Protein AF-A0A846NE48-F1 (afdb_monomer_lite)

Structure (mmCIF, N/CA/C/O backbone):
data_AF-A0A846NE48-F1
#
_entry.id   AF-A0A846NE48-F1
#
loop_
_atom_site.group_PDB
_atom_site.id
_atom_site.type_symbol
_atom_site.label_atom_id
_atom_site.label_alt_id
_atom_site.label_comp_id
_atom_site.label_asym_id
_atom_site.label_entity_id
_atom_site.label_seq_id
_atom_site.pdbx_PDB_ins_code
_atom_site.Cartn_x
_atom_site.Cartn_y
_atom_site.Cartn_z
_atom_site.occupancy
_atom_site.B_iso_or_equiv
_atom_site.auth_seq_id
_atom_site.auth_comp_id
_atom_site.auth_asym_id
_atom_site.auth_atom_id
_atom_site.pdbx_PDB_model_num
ATOM 1 N N . MET A 1 1 ? 5.161 5.500 33.331 1.00 48.72 1 MET A N 1
ATOM 2 C CA . MET A 1 1 ? 4.274 5.111 32.216 1.00 48.72 1 MET A CA 1
ATOM 3 C C . MET A 1 1 ? 3.263 4.128 32.782 1.00 48.72 1 MET A C 1
ATOM 5 O O . MET A 1 1 ? 3.652 3.041 33.186 1.00 48.72 1 MET A O 1
ATOM 9 N N . THR A 1 2 ? 2.021 4.559 32.972 1.00 61.69 2 THR A N 1
ATOM 10 C CA . THR A 1 2 ? 0.959 3.748 33.586 1.00 61.69 2 THR A CA 1
ATOM 11 C C . THR A 1 2 ? 0.463 2.730 32.561 1.00 61.69 2 THR A C 1
ATOM 13 O O . THR A 1 2 ? 0.243 3.087 31.405 1.00 61.69 2 THR A O 1
ATOM 16 N N . LYS A 1 3 ? 0.329 1.459 32.947 1.00 76.00 3 LYS A N 1
ATOM 17 C CA . LYS A 1 3 ? -0.173 0.408 32.055 1.00 76.00 3 LYS A CA 1
ATOM 18 C C . LYS A 1 3 ? -1.664 0.652 31.814 1.00 76.00 3 LYS A C 1
ATOM 20 O O . LYS A 1 3 ? -2.438 0.659 32.763 1.00 76.00 3 LYS A O 1
ATOM 25 N N . MET A 1 4 ? -2.055 0.876 30.563 1.00 74.50 4 MET A N 1
ATOM 26 C CA . MET A 1 4 ? -3.468 0.917 30.186 1.00 74.50 4 MET A CA 1
ATOM 27 C C . MET A 1 4 ? -4.016 -0.513 30.218 1.00 74.50 4 MET A C 1
ATOM 29 O O . MET A 1 4 ? -3.475 -1.388 29.541 1.00 74.50 4 MET A O 1
ATOM 33 N N . GLU A 1 5 ? -5.045 -0.765 31.028 1.00 75.62 5 GLU A N 1
ATOM 34 C CA . GLU A 1 5 ? -5.657 -2.099 31.136 1.00 75.62 5 GLU A CA 1
ATOM 35 C C . GLU A 1 5 ? -6.661 -2.380 30.013 1.00 75.62 5 GLU A C 1
ATOM 37 O O . GLU A 1 5 ? -6.823 -3.528 29.604 1.00 75.62 5 GLU A O 1
ATOM 42 N N . THR A 1 6 ? -7.307 -1.338 29.483 1.00 74.25 6 THR A N 1
ATOM 43 C CA . THR A 1 6 ? -8.273 -1.433 28.383 1.00 74.25 6 THR A CA 1
ATOM 44 C C . THR A 1 6 ? -8.124 -0.242 27.437 1.00 74.25 6 THR A C 1
ATOM 46 O O . THR A 1 6 ? -7.816 0.870 27.864 1.00 74.25 6 THR A O 1
ATOM 49 N N . TYR A 1 7 ? -8.300 -0.491 26.141 1.00 76.19 7 TYR A N 1
ATOM 50 C CA . TYR A 1 7 ? -8.306 0.519 25.088 1.00 76.19 7 TYR A CA 1
ATOM 51 C C . TYR A 1 7 ? -9.389 0.142 24.075 1.00 76.19 7 TYR A C 1
ATOM 53 O O . TYR A 1 7 ? -9.393 -0.985 23.579 1.00 76.19 7 TYR A O 1
ATOM 61 N N . ASP A 1 8 ? -10.306 1.069 23.809 1.00 77.50 8 ASP A N 1
ATOM 62 C CA . ASP A 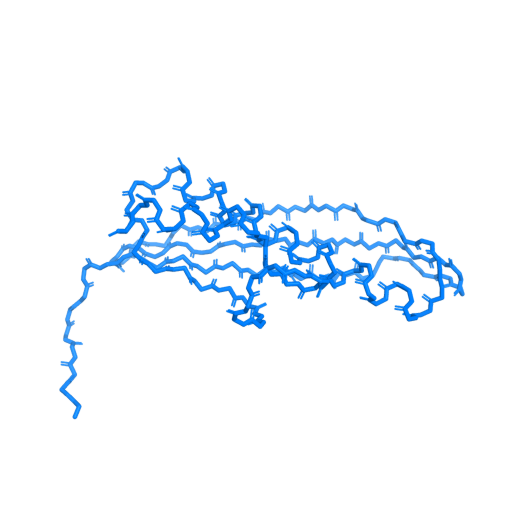1 8 ? -11.458 0.877 22.923 1.00 77.50 8 ASP A CA 1
ATOM 63 C C . ASP A 1 8 ? -11.280 1.676 21.631 1.00 77.50 8 ASP A C 1
ATOM 65 O O . ASP A 1 8 ? -12.002 2.624 21.341 1.00 77.50 8 ASP A O 1
ATOM 69 N N . GLY A 1 9 ? -10.229 1.354 20.886 1.00 81.69 9 GLY A N 1
ATOM 70 C CA . GLY A 1 9 ? -10.008 1.954 19.582 1.00 81.69 9 GLY A CA 1
ATOM 71 C C . GLY A 1 9 ? -9.551 0.934 18.566 1.00 81.69 9 GLY A C 1
ATOM 72 O O . GLY A 1 9 ? -9.116 -0.174 18.901 1.00 81.69 9 GLY A O 1
ATOM 73 N N . ASN A 1 10 ? -9.672 1.335 17.305 1.00 88.94 10 ASN A N 1
ATOM 74 C CA . ASN A 1 10 ? -9.487 0.429 16.189 1.00 88.94 10 ASN A CA 1
ATOM 75 C C . ASN A 1 10 ? -8.210 0.754 15.434 1.00 88.94 10 ASN A C 1
ATOM 77 O O . ASN A 1 10 ? -7.989 1.887 14.997 1.00 88.94 10 ASN A O 1
ATOM 81 N N . PHE A 1 11 ? -7.407 -0.278 15.239 1.00 91.31 11 PHE A N 1
ATOM 82 C CA . PHE A 1 11 ? -6.143 -0.196 14.534 1.00 91.31 11 PHE A CA 1
ATOM 83 C C . PHE A 1 11 ? -6.282 -0.862 13.175 1.00 91.31 11 PHE A C 1
ATOM 85 O O . PHE A 1 11 ? -6.866 -1.937 13.067 1.00 91.31 11 PHE A O 1
ATOM 92 N N . LEU A 1 12 ? -5.720 -0.249 12.145 1.00 93.31 12 LEU A N 1
ATOM 93 C CA . LEU A 1 12 ? -5.583 -0.818 10.816 1.00 93.31 12 LEU A CA 1
ATOM 94 C C . LEU A 1 12 ? -4.099 -0.866 10.479 1.00 93.31 12 LEU A C 1
ATOM 96 O O . LEU A 1 12 ? -3.428 0.155 10.537 1.00 93.31 12 LEU A O 1
ATOM 100 N N . ALA A 1 13 ? -3.588 -2.032 10.114 1.00 95.12 13 ALA A N 1
ATOM 101 C CA . ALA A 1 13 ? -2.237 -2.196 9.599 1.00 95.12 13 ALA A CA 1
ATOM 102 C C . ALA A 1 13 ? -2.293 -2.698 8.158 1.00 95.12 13 ALA A C 1
ATOM 104 O O . ALA A 1 13 ? -3.109 -3.569 7.849 1.00 95.12 13 ALA A O 1
ATOM 105 N N . VAL A 1 14 ? -1.432 -2.164 7.291 1.00 95.31 14 VAL A N 1
ATOM 106 C CA . VAL A 1 14 ? -1.322 -2.571 5.883 1.00 95.31 14 VAL A CA 1
ATOM 107 C C . VAL A 1 14 ? 0.144 -2.772 5.505 1.00 95.31 14 VAL A C 1
ATOM 109 O O . VAL A 1 14 ? 0.982 -1.920 5.797 1.00 95.31 14 VAL A O 1
ATOM 112 N N . ASP A 1 15 ? 0.434 -3.880 4.822 1.00 96.12 15 ASP A N 1
ATOM 113 C CA . ASP A 1 15 ? 1.756 -4.204 4.268 1.00 96.12 15 ASP A CA 1
ATOM 114 C C . ASP A 1 15 ? 1.609 -4.867 2.887 1.00 96.12 15 ASP A C 1
ATOM 116 O O . ASP A 1 15 ? 0.612 -5.538 2.593 1.00 96.12 15 ASP A O 1
ATOM 120 N N . CYS A 1 16 ? 2.605 -4.686 2.020 1.00 95.75 16 CYS A N 1
ATOM 121 C CA . CYS A 1 16 ? 2.720 -5.373 0.746 1.00 95.75 16 CYS A CA 1
ATOM 122 C C . CYS A 1 16 ? 4.035 -6.145 0.622 1.00 95.75 16 CYS A C 1
ATOM 124 O O . CYS A 1 16 ? 5.128 -5.592 0.492 1.00 95.75 16 CYS A O 1
ATOM 126 N N . SER A 1 17 ? 3.905 -7.455 0.448 1.00 94.44 17 SER A N 1
ATOM 127 C CA . SER A 1 17 ? 4.999 -8.350 0.083 1.00 94.44 17 SER A CA 1
ATOM 128 C C . SER A 1 17 ? 5.153 -8.477 -1.436 1.00 94.44 17 SER A C 1
ATOM 130 O O . SER A 1 17 ? 4.202 -8.325 -2.204 1.00 94.44 17 SER A O 1
ATOM 132 N N . THR A 1 18 ? 6.369 -8.777 -1.899 1.00 95.44 18 THR A N 1
ATOM 133 C CA . THR A 1 18 ? 6.673 -9.015 -3.322 1.00 95.44 18 THR A CA 1
ATOM 134 C C . THR A 1 18 ? 7.437 -10.322 -3.494 1.00 95.44 18 THR A C 1
ATOM 136 O O . THR A 1 18 ? 8.486 -10.517 -2.885 1.00 95.44 18 THR A O 1
ATOM 139 N N . ARG A 1 19 ? 6.959 -11.195 -4.383 1.00 95.88 19 ARG A N 1
ATOM 140 C CA . ARG A 1 19 ? 7.620 -12.442 -4.779 1.00 95.88 19 ARG A CA 1
ATOM 141 C C . ARG A 1 19 ? 8.024 -12.374 -6.247 1.00 95.88 19 ARG A C 1
ATOM 143 O O . ARG A 1 19 ? 7.218 -12.044 -7.110 1.00 95.88 19 ARG A O 1
ATOM 150 N N . THR A 1 20 ? 9.273 -12.714 -6.552 1.00 96.25 20 THR A N 1
ATOM 151 C CA . THR A 1 20 ? 9.727 -12.839 -7.947 1.00 96.25 20 THR A CA 1
ATOM 152 C C . THR A 1 20 ? 9.242 -14.171 -8.515 1.00 96.25 20 THR A C 1
ATOM 154 O O . THR A 1 20 ? 9.513 -15.211 -7.920 1.00 96.25 20 THR A O 1
ATOM 157 N N . LEU A 1 21 ? 8.541 -14.143 -9.651 1.00 96.81 21 LEU A N 1
ATOM 158 C CA . LEU A 1 21 ? 8.103 -15.349 -10.364 1.00 96.81 21 LEU A CA 1
ATOM 159 C C . LEU A 1 21 ? 9.109 -15.744 -11.446 1.00 96.81 21 LEU A C 1
ATOM 161 O O . LEU A 1 21 ? 9.505 -16.901 -11.542 1.00 96.81 21 LEU A O 1
ATOM 165 N N . LYS A 1 22 ? 9.552 -14.770 -12.249 1.00 96.94 22 LYS A N 1
ATOM 166 C CA . LYS A 1 22 ? 10.573 -14.963 -13.286 1.00 96.94 22 LYS A CA 1
ATOM 167 C C . LYS A 1 22 ? 11.356 -13.675 -13.496 1.00 96.94 22 LYS A C 1
ATOM 169 O O . LYS A 1 22 ? 10.810 -12.587 -13.341 1.00 96.94 22 LYS A O 1
ATOM 174 N N . ARG A 1 23 ? 12.638 -13.776 -13.841 1.00 94.62 23 ARG A N 1
ATOM 175 C CA . ARG A 1 23 ? 13.508 -12.613 -14.052 1.00 94.62 23 ARG A CA 1
ATOM 176 C C . ARG A 1 23 ? 14.543 -12.899 -15.131 1.00 94.62 23 ARG A C 1
ATOM 178 O O . ARG A 1 23 ? 15.119 -13.980 -15.148 1.00 94.62 23 ARG A O 1
ATOM 185 N N . ALA A 1 24 ? 14.797 -11.902 -15.966 1.00 92.81 24 ALA A N 1
ATOM 186 C CA . ALA A 1 24 ? 15.908 -11.833 -16.904 1.00 92.81 24 ALA A CA 1
ATOM 187 C C . ALA A 1 24 ? 16.708 -10.536 -16.674 1.00 92.81 24 ALA A C 1
ATOM 189 O O . ALA A 1 24 ? 16.410 -9.753 -15.767 1.00 92.81 24 ALA A O 1
ATOM 190 N N . ASN A 1 25 ? 17.733 -10.295 -17.492 1.00 89.56 25 ASN A N 1
ATOM 191 C CA . ASN A 1 25 ? 18.625 -9.144 -17.320 1.00 89.56 25 ASN A CA 1
ATOM 192 C C . ASN A 1 25 ? 17.886 -7.801 -17.426 1.00 89.56 25 ASN A C 1
ATOM 194 O O . ASN A 1 25 ? 18.132 -6.905 -16.618 1.00 89.56 25 ASN A O 1
ATOM 198 N N . ASN A 1 26 ? 16.931 -7.693 -18.351 1.00 93.44 26 ASN A N 1
ATOM 199 C CA . ASN A 1 26 ? 16.197 -6.466 -18.671 1.00 93.44 26 ASN A CA 1
ATOM 200 C C . ASN A 1 26 ? 14.688 -6.532 -18.369 1.00 93.44 26 ASN A C 1
ATOM 202 O O . ASN A 1 26 ? 13.967 -5.610 -18.739 1.00 93.44 26 ASN A O 1
ATOM 206 N N . TRP A 1 27 ? 14.186 -7.589 -17.722 1.00 94.94 27 TRP A N 1
ATOM 207 C CA . TRP A 1 27 ? 12.781 -7.665 -17.309 1.00 94.94 27 TRP A CA 1
ATOM 208 C C . TRP A 1 27 ? 12.554 -8.617 -16.128 1.00 94.94 27 TRP A C 1
ATOM 210 O O . TRP A 1 27 ? 13.390 -9.463 -15.812 1.00 94.94 27 TRP A O 1
ATOM 220 N N . GLY A 1 28 ? 11.402 -8.507 -15.472 1.00 96.19 28 GLY A N 1
ATOM 221 C CA . GLY A 1 28 ? 10.943 -9.473 -14.477 1.00 96.19 28 GLY A CA 1
ATOM 222 C C . GLY A 1 28 ? 9.424 -9.507 -14.340 1.00 96.19 28 GLY A C 1
ATOM 223 O O . GLY A 1 28 ? 8.745 -8.523 -14.627 1.00 96.19 28 GLY A O 1
ATOM 224 N N . VAL A 1 29 ? 8.910 -10.652 -13.902 1.00 97.00 29 VAL A N 1
ATOM 225 C CA . VAL A 1 29 ? 7.512 -10.908 -13.549 1.00 97.00 29 VAL A CA 1
ATOM 226 C C . VAL A 1 29 ? 7.459 -11.169 -12.047 1.00 97.00 29 VAL A C 1
ATOM 228 O O . VAL A 1 29 ? 8.201 -12.005 -11.519 1.00 97.00 29 VAL A O 1
ATOM 231 N N . TYR A 1 30 ? 6.570 -10.463 -11.363 1.00 96.88 30 TYR A N 1
ATOM 232 C CA . TYR A 1 30 ? 6.455 -10.435 -9.914 1.00 96.88 30 TYR A CA 1
ATOM 233 C C . TYR A 1 30 ? 5.000 -10.635 -9.498 1.00 96.88 30 TYR A C 1
ATOM 235 O O . TYR A 1 30 ? 4.085 -10.169 -10.173 1.00 96.88 30 TYR A O 1
ATOM 243 N N . LEU A 1 31 ? 4.800 -11.299 -8.366 1.00 97.75 31 LEU A N 1
ATOM 244 C CA . LEU A 1 31 ? 3.531 -11.348 -7.656 1.00 97.75 31 LEU A CA 1
ATOM 245 C C . LEU A 1 31 ? 3.630 -10.421 -6.449 1.00 97.75 31 LEU A C 1
ATOM 247 O O . LEU A 1 31 ? 4.525 -10.578 -5.618 1.00 97.75 31 LEU A O 1
ATOM 251 N N . MET A 1 32 ? 2.727 -9.459 -6.359 1.00 97.19 32 MET A N 1
ATOM 252 C CA . MET A 1 32 ? 2.616 -8.555 -5.222 1.00 97.19 32 MET A CA 1
ATOM 253 C C . MET A 1 32 ? 1.383 -8.947 -4.424 1.00 97.19 32 MET A C 1
ATOM 255 O O . MET A 1 32 ? 0.316 -9.123 -5.009 1.00 97.19 32 MET A O 1
ATOM 259 N N . ARG A 1 33 ? 1.530 -9.098 -3.109 1.00 97.44 33 ARG A N 1
ATOM 260 C CA . ARG A 1 33 ? 0.422 -9.383 -2.197 1.00 97.44 33 ARG A CA 1
ATOM 261 C C . ARG A 1 33 ? 0.353 -8.271 -1.171 1.00 97.44 33 ARG A C 1
ATOM 263 O O . ARG A 1 33 ? 1.262 -8.155 -0.355 1.00 97.44 33 ARG A O 1
ATOM 270 N N . VAL A 1 34 ? -0.725 -7.501 -1.214 1.00 97.19 34 VAL A N 1
ATOM 271 C CA . VAL A 1 34 ? -1.056 -6.524 -0.178 1.00 97.19 34 VAL A CA 1
ATOM 272 C C . VAL A 1 34 ? -2.032 -7.161 0.798 1.00 97.19 34 VAL A C 1
ATOM 274 O O . VAL A 1 34 ? -2.988 -7.815 0.378 1.00 97.19 34 VAL A O 1
ATOM 277 N N . ALA A 1 35 ? -1.778 -7.003 2.087 1.00 97.06 35 ALA A N 1
ATOM 278 C CA . ALA A 1 35 ? -2.614 -7.516 3.156 1.00 97.06 35 ALA A CA 1
ATOM 279 C C . ALA A 1 35 ? -2.951 -6.400 4.139 1.00 97.06 35 ALA A C 1
ATOM 281 O O . ALA A 1 35 ? -2.193 -5.442 4.287 1.00 97.06 35 ALA A O 1
ATOM 282 N N . TYR A 1 36 ? -4.092 -6.541 4.803 1.00 95.94 36 TYR A N 1
ATOM 283 C CA . TYR A 1 36 ? -4.481 -5.676 5.902 1.00 95.94 36 TYR A CA 1
ATOM 284 C C . TYR A 1 36 ? -4.913 -6.501 7.109 1.00 95.94 36 TYR A C 1
ATOM 286 O O . TYR A 1 36 ? -5.390 -7.630 6.965 1.00 95.94 36 TYR A O 1
ATOM 294 N N . ALA A 1 37 ? -4.781 -5.903 8.286 1.00 95.19 37 ALA A N 1
ATOM 295 C CA . ALA A 1 37 ? -5.380 -6.384 9.519 1.00 95.19 37 ALA A CA 1
ATOM 296 C C . ALA A 1 37 ? -6.035 -5.204 10.240 1.00 95.19 37 ALA A C 1
ATOM 298 O O . ALA A 1 37 ? -5.375 -4.206 10.525 1.00 95.19 37 ALA A O 1
ATOM 299 N N . SER A 1 38 ? -7.329 -5.318 10.520 1.00 93.00 38 SER A N 1
ATOM 300 C CA . SER A 1 38 ? -8.092 -4.388 11.338 1.00 93.00 38 SER A CA 1
ATOM 301 C C . SER A 1 38 ? -8.425 -5.042 12.673 1.00 93.00 38 SER A C 1
ATOM 303 O O . SER A 1 38 ? -8.989 -6.135 12.721 1.00 93.00 38 SER A O 1
ATOM 305 N N . VAL A 1 39 ? -8.063 -4.382 13.765 1.00 91.00 39 VAL A N 1
ATOM 306 C CA . VAL A 1 39 ? -8.317 -4.845 15.128 1.00 91.00 39 VAL A CA 1
ATOM 307 C C . VAL A 1 39 ? -9.274 -3.872 15.787 1.00 91.00 39 VAL A C 1
ATOM 309 O O . VAL A 1 39 ? -8.969 -2.687 15.866 1.00 91.00 39 VAL A O 1
ATOM 312 N N . SER A 1 40 ? -10.403 -4.381 16.273 1.00 87.88 40 SER A N 1
ATOM 313 C CA . SER A 1 40 ? -11.389 -3.640 17.060 1.00 87.88 40 SER A CA 1
ATOM 314 C C . SER A 1 40 ? -11.687 -4.420 18.337 1.00 87.88 40 SER A C 1
ATOM 316 O O . SER A 1 40 ? -12.302 -5.493 18.307 1.00 87.88 40 SER A O 1
ATOM 318 N N . GLY A 1 41 ? -11.151 -3.945 19.464 1.00 83.75 41 GLY A N 1
ATOM 319 C CA . GLY A 1 41 ? -11.157 -4.686 20.725 1.00 83.75 41 GLY A CA 1
ATOM 320 C C . GLY A 1 41 ? -10.495 -6.065 20.585 1.00 83.75 41 GLY A C 1
ATOM 321 O O . GLY A 1 41 ? -9.291 -6.171 20.371 1.00 83.75 41 GLY A O 1
ATOM 322 N N . LYS A 1 42 ? -11.287 -7.141 20.705 1.00 82.50 42 LYS A N 1
ATOM 323 C CA . LYS A 1 42 ? -10.829 -8.541 20.548 1.00 82.50 42 LYS A CA 1
ATOM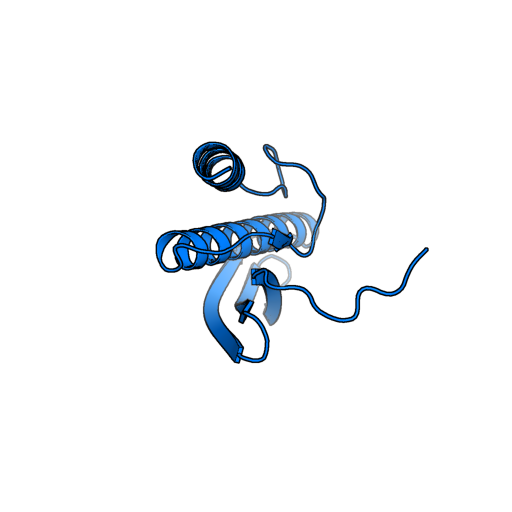 324 C C . LYS A 1 42 ? -11.120 -9.140 19.167 1.00 82.50 42 LYS A C 1
ATOM 326 O O . LYS A 1 42 ? -10.802 -10.305 18.933 1.00 82.50 42 LYS A O 1
ATOM 331 N N . LYS A 1 43 ? -11.751 -8.384 18.265 1.00 87.56 43 LYS A N 1
ATOM 332 C CA . LYS A 1 43 ? -12.091 -8.844 16.918 1.00 87.56 43 LYS A CA 1
ATOM 333 C C . LYS A 1 43 ? -10.987 -8.438 15.949 1.00 87.56 43 LYS A C 1
ATOM 335 O O . LYS A 1 43 ? -10.623 -7.268 15.885 1.00 87.56 43 LYS A O 1
ATOM 340 N N . VAL A 1 44 ? -10.490 -9.408 15.188 1.00 90.88 44 VAL A N 1
ATOM 341 C CA . VAL A 1 44 ? -9.507 -9.187 14.124 1.00 90.88 44 VAL A CA 1
ATOM 342 C C . VAL A 1 44 ? -10.163 -9.523 12.791 1.00 90.88 44 VAL A C 1
ATOM 344 O O . VAL A 1 44 ? -10.536 -10.673 12.566 1.00 90.88 44 VAL A O 1
ATOM 347 N N . ASP A 1 45 ? -10.313 -8.524 11.928 1.00 92.75 45 ASP A N 1
ATOM 348 C CA . ASP A 1 45 ? -10.632 -8.709 10.513 1.00 92.75 45 ASP A CA 1
ATOM 349 C C . ASP A 1 45 ? -9.347 -8.595 9.696 1.00 92.75 45 ASP A C 1
ATOM 351 O O . ASP A 1 45 ? -8.514 -7.729 9.955 1.00 92.75 45 ASP A O 1
ATOM 355 N N . TRP A 1 46 ? -9.151 -9.470 8.720 1.00 95.19 46 TRP A N 1
ATOM 356 C CA . TRP A 1 46 ? -7.955 -9.439 7.888 1.00 95.19 46 TRP A CA 1
ATOM 357 C C . TRP A 1 46 ? -8.261 -9.964 6.497 1.00 95.19 46 TRP A C 1
ATOM 359 O O . TRP A 1 46 ? -9.135 -10.804 6.286 1.00 95.19 46 TRP A O 1
ATOM 369 N N . GLY A 1 47 ? -7.497 -9.482 5.530 1.00 95.94 47 GLY A N 1
ATOM 370 C CA . GLY A 1 47 ? -7.673 -9.863 4.143 1.00 95.94 47 GLY A CA 1
ATOM 371 C C . GLY A 1 47 ? -6.441 -9.551 3.322 1.00 95.94 47 GLY A C 1
ATOM 372 O O . GLY A 1 47 ? -5.500 -8.902 3.779 1.00 95.94 47 GLY A O 1
ATOM 373 N N . HIS A 1 48 ? -6.433 -10.034 2.086 1.00 97.12 48 HIS A N 1
ATOM 374 C CA . HIS A 1 48 ? -5.349 -9.769 1.155 1.00 97.12 48 HIS A CA 1
ATOM 375 C C . HIS A 1 48 ? -5.859 -9.657 -0.278 1.00 97.12 48 HIS A C 1
ATOM 377 O O . HIS A 1 48 ? -6.946 -10.124 -0.614 1.00 97.12 48 HIS A O 1
ATOM 383 N N . ARG A 1 49 ? -5.049 -9.033 -1.131 1.00 97.12 49 ARG A N 1
ATOM 384 C CA . ARG A 1 49 ? -5.228 -9.004 -2.581 1.00 97.12 49 ARG A CA 1
ATOM 385 C C . ARG A 1 49 ? -3.899 -9.254 -3.258 1.00 97.12 49 ARG A C 1
ATOM 387 O O . ARG A 1 49 ? -2.847 -8.844 -2.768 1.00 97.12 49 ARG A O 1
ATOM 394 N N . GLU A 1 50 ? -3.966 -9.901 -4.409 1.00 97.06 50 GLU A N 1
ATOM 395 C CA . GLU A 1 50 ? -2.798 -10.200 -5.220 1.00 97.06 50 GLU A CA 1
ATOM 396 C C . GLU A 1 50 ? -2.850 -9.456 -6.547 1.00 97.06 50 GLU A C 1
ATOM 398 O O . GLU A 1 50 ? -3.913 -9.268 -7.139 1.00 97.06 50 GLU A O 1
ATOM 403 N N . ARG A 1 51 ? -1.680 -9.035 -7.024 1.00 96.00 51 ARG A N 1
ATOM 404 C CA . ARG A 1 51 ? -1.519 -8.387 -8.320 1.00 96.00 51 ARG A CA 1
ATOM 405 C C . ARG A 1 51 ? -0.236 -8.863 -8.981 1.00 96.00 51 ARG A C 1
ATOM 407 O O . ARG A 1 51 ? 0.843 -8.787 -8.394 1.00 96.00 51 ARG A O 1
ATOM 414 N N . MET A 1 52 ? -0.343 -9.318 -10.226 1.00 95.88 52 MET A N 1
ATOM 415 C CA . MET A 1 52 ? 0.836 -9.570 -11.051 1.00 95.88 52 MET A CA 1
ATOM 416 C C . MET A 1 52 ? 1.399 -8.254 -11.591 1.00 95.88 52 MET A C 1
ATOM 418 O O . MET A 1 52 ? 0.657 -7.352 -11.981 1.00 95.88 52 MET A O 1
ATOM 422 N N . CYS A 1 53 ? 2.724 -8.152 -11.626 1.00 93.31 53 CYS A N 1
ATOM 423 C CA . CYS A 1 53 ? 3.441 -6.998 -12.142 1.00 93.31 53 CYS A CA 1
ATOM 424 C C . CYS A 1 53 ? 4.585 -7.452 -13.048 1.00 93.31 53 CYS A C 1
ATOM 426 O O . CYS A 1 53 ? 5.426 -8.260 -12.653 1.00 93.31 53 CYS A O 1
ATOM 428 N N . THR A 1 54 ? 4.635 -6.902 -14.256 1.00 94.50 54 THR A N 1
ATOM 429 C CA . THR A 1 54 ? 5.768 -7.045 -15.168 1.00 94.50 54 THR A CA 1
ATOM 430 C C . THR A 1 54 ? 6.540 -5.743 -15.218 1.00 94.50 54 THR A C 1
ATOM 432 O O . THR A 1 54 ? 5.951 -4.679 -15.414 1.00 94.50 54 THR A O 1
ATOM 435 N N . VAL A 1 55 ? 7.857 -5.820 -15.067 1.00 94.06 55 VAL A N 1
ATOM 436 C CA . VAL A 1 55 ? 8.723 -4.644 -15.089 1.00 94.06 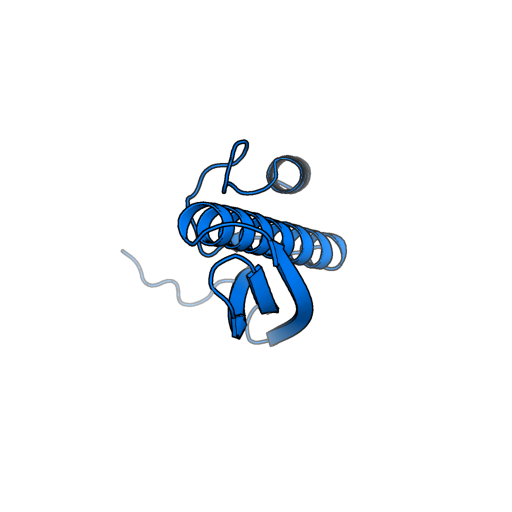55 VAL A CA 1
ATOM 437 C C . VAL A 1 55 ? 9.827 -4.847 -16.109 1.00 94.06 55 VAL A C 1
ATOM 439 O O . VAL A 1 55 ? 10.568 -5.823 -16.019 1.00 94.06 55 VAL A O 1
ATOM 442 N N . VAL A 1 56 ? 9.943 -3.915 -17.052 1.00 93.88 56 VAL A N 1
ATOM 443 C CA . VAL A 1 56 ? 11.043 -3.833 -18.021 1.00 93.88 56 VAL A CA 1
ATOM 444 C C . VAL A 1 56 ? 12.054 -2.804 -17.517 1.00 93.88 56 VAL A C 1
ATOM 446 O O . VAL A 1 56 ? 11.672 -1.751 -17.012 1.00 93.88 56 VAL A O 1
ATOM 449 N N . GLY A 1 57 ? 13.339 -3.123 -17.619 1.00 92.19 57 GLY A N 1
ATOM 450 C CA . GLY A 1 57 ? 14.444 -2.290 -17.156 1.00 92.19 57 GLY A CA 1
ATOM 451 C C . GLY A 1 57 ? 15.506 -3.086 -16.405 1.00 92.19 57 GLY A C 1
ATOM 452 O O . GLY A 1 57 ? 15.334 -4.273 -16.108 1.00 92.19 57 GLY A O 1
ATOM 453 N N . ASP A 1 58 ? 16.611 -2.414 -16.098 1.00 91.19 58 ASP A N 1
ATOM 454 C CA . ASP A 1 58 ? 17.719 -2.956 -15.311 1.00 91.19 58 ASP A CA 1
ATOM 455 C C . ASP A 1 58 ? 17.344 -3.188 -13.829 1.00 91.19 58 ASP A C 1
ATOM 457 O O . ASP A 1 58 ? 16.202 -3.010 -13.394 1.00 91.19 58 ASP A O 1
ATOM 461 N N . SER A 1 59 ? 18.308 -3.626 -13.019 1.00 87.81 59 SER A N 1
ATOM 462 C CA . SER A 1 59 ? 18.099 -3.880 -11.588 1.00 87.81 59 SER A CA 1
ATOM 463 C C . SER A 1 59 ? 17.644 -2.642 -10.805 1.00 87.81 59 SER A C 1
ATOM 465 O O . SER A 1 59 ? 16.809 -2.774 -9.904 1.00 87.81 59 SER A O 1
ATOM 467 N N . HIS A 1 60 ? 18.149 -1.454 -11.143 1.00 88.44 60 HIS A N 1
ATOM 468 C CA . HIS A 1 60 ? 17.853 -0.208 -10.440 1.00 88.44 60 HIS A CA 1
ATOM 469 C C . HIS A 1 60 ? 16.454 0.308 -10.781 1.00 88.44 60 HIS A C 1
ATOM 471 O O . HIS A 1 60 ? 15.674 0.618 -9.872 1.00 88.44 60 HIS A O 1
ATOM 477 N N . ALA A 1 61 ? 16.108 0.325 -12.069 1.00 88.50 61 ALA A N 1
ATOM 478 C CA . ALA A 1 61 ? 14.783 0.668 -12.564 1.00 88.50 61 ALA A CA 1
ATOM 479 C C . ALA A 1 61 ? 13.723 -0.270 -11.972 1.00 88.50 61 ALA A C 1
ATOM 481 O O . ALA A 1 61 ? 12.719 0.197 -11.427 1.00 88.50 61 ALA A O 1
ATOM 482 N N . ARG A 1 62 ? 13.983 -1.588 -11.968 1.00 91.44 62 ARG A N 1
ATOM 483 C CA . ARG A 1 62 ? 13.068 -2.576 -11.374 1.00 91.44 62 ARG A CA 1
ATOM 484 C C . ARG A 1 62 ? 12.853 -2.358 -9.886 1.00 91.44 62 ARG A C 1
ATOM 486 O O . ARG A 1 62 ? 11.709 -2.354 -9.443 1.00 91.44 62 ARG A O 1
ATOM 493 N N . ARG A 1 63 ? 13.922 -2.146 -9.109 1.00 89.56 63 ARG A N 1
ATOM 494 C CA . ARG A 1 63 ? 13.802 -1.877 -7.666 1.00 89.56 63 ARG A CA 1
ATOM 495 C C . ARG A 1 63 ? 12.933 -0.648 -7.405 1.00 89.56 63 ARG A C 1
ATOM 497 O O . ARG A 1 63 ? 12.069 -0.693 -6.536 1.00 89.56 63 ARG A O 1
ATOM 504 N N . GLY A 1 64 ? 13.148 0.430 -8.160 1.00 89.88 64 GLY A N 1
ATOM 505 C CA . GLY A 1 64 ? 12.369 1.658 -8.023 1.00 89.88 64 GLY A CA 1
ATOM 506 C C . GLY A 1 64 ? 10.890 1.471 -8.356 1.00 89.88 64 GLY A C 1
ATOM 507 O O . GLY A 1 64 ? 10.043 1.914 -7.585 1.00 89.88 64 GLY A O 1
ATOM 508 N N . LEU A 1 65 ? 10.591 0.790 -9.465 1.00 91.19 65 LEU A N 1
ATOM 509 C CA . LEU A 1 65 ? 9.221 0.529 -9.909 1.00 91.19 65 LEU A CA 1
ATOM 510 C C . LEU A 1 65 ? 8.477 -0.407 -8.955 1.00 91.19 65 LEU A C 1
ATOM 512 O O . LEU A 1 65 ? 7.346 -0.114 -8.588 1.00 91.19 65 LEU A O 1
ATOM 516 N N . LEU A 1 66 ? 9.110 -1.491 -8.497 1.00 92.81 66 LEU A N 1
ATOM 517 C CA . LEU A 1 66 ? 8.498 -2.393 -7.518 1.00 92.81 66 LEU A CA 1
ATOM 518 C C . LEU A 1 66 ? 8.213 -1.681 -6.198 1.00 92.81 66 LEU A C 1
ATOM 520 O O . LEU A 1 66 ? 7.145 -1.871 -5.629 1.00 92.81 66 LEU A O 1
ATOM 524 N N . GLN A 1 67 ? 9.132 -0.833 -5.732 1.00 92.06 67 GLN A N 1
ATOM 525 C CA . GLN A 1 67 ? 8.910 -0.051 -4.520 1.00 92.06 67 GLN A CA 1
ATOM 526 C C . GLN A 1 67 ? 7.733 0.923 -4.676 1.00 92.06 67 GLN A C 1
ATOM 528 O O . GLN A 1 67 ? 6.899 0.998 -3.781 1.00 92.06 67 GLN A O 1
ATOM 533 N N . ASP A 1 68 ? 7.625 1.634 -5.803 1.00 90.81 68 ASP A N 1
ATOM 534 C CA . ASP A 1 68 ? 6.489 2.535 -6.045 1.00 90.81 68 ASP A CA 1
ATOM 535 C C . ASP A 1 68 ? 5.157 1.773 -6.128 1.00 90.81 68 ASP A C 1
ATOM 537 O O . ASP A 1 68 ? 4.160 2.206 -5.554 1.00 90.81 68 ASP A O 1
ATOM 541 N N . ARG A 1 69 ? 5.153 0.589 -6.758 1.00 92.12 69 ARG A N 1
ATOM 542 C CA . ARG A 1 69 ? 3.973 -0.286 -6.821 1.00 92.12 69 ARG A CA 1
ATOM 543 C C . ARG A 1 69 ? 3.556 -0.832 -5.456 1.00 92.12 69 ARG A C 1
ATOM 545 O O . ARG A 1 69 ? 2.359 -0.954 -5.221 1.00 92.12 69 ARG A O 1
ATOM 552 N N . ARG A 1 70 ? 4.501 -1.150 -4.561 1.00 92.94 70 ARG A N 1
ATOM 553 C CA . ARG A 1 70 ? 4.188 -1.600 -3.188 1.00 92.94 70 ARG A CA 1
ATOM 554 C C . ARG A 1 70 ? 3.423 -0.515 -2.446 1.00 92.94 70 ARG A C 1
ATOM 556 O O . ARG A 1 70 ? 2.304 -0.746 -2.009 1.00 92.94 70 ARG A O 1
ATOM 563 N N . VAL A 1 71 ? 3.984 0.690 -2.449 1.00 92.00 71 VAL A N 1
ATOM 564 C CA . VAL A 1 71 ? 3.391 1.854 -1.790 1.00 92.00 71 VAL A CA 1
ATOM 565 C C . VAL A 1 71 ? 2.035 2.226 -2.399 1.00 92.00 71 VAL A C 1
ATOM 567 O O . VAL A 1 71 ? 1.118 2.623 -1.683 1.00 92.00 71 VAL A O 1
ATOM 570 N N . GLU A 1 72 ? 1.870 2.080 -3.718 1.00 92.31 72 GLU A N 1
ATOM 571 C CA . GLU A 1 72 ? 0.576 2.257 -4.387 1.00 92.31 72 GLU A CA 1
ATOM 572 C C . GLU A 1 72 ? -0.475 1.270 -3.867 1.00 92.31 72 GLU A C 1
ATOM 574 O O . GLU A 1 72 ? -1.570 1.693 -3.501 1.00 92.31 72 GLU A O 1
ATOM 579 N N . LEU A 1 73 ? -0.137 -0.022 -3.817 1.00 94.44 73 LEU A N 1
ATOM 580 C CA . LEU A 1 73 ? -1.043 -1.075 -3.362 1.00 94.44 73 LEU A CA 1
ATOM 581 C C . LEU A 1 73 ? -1.389 -0.929 -1.879 1.00 94.44 73 LEU A C 1
ATOM 583 O O . LEU A 1 73 ? -2.556 -1.065 -1.524 1.00 94.44 73 LEU A O 1
ATOM 587 N N . GLU A 1 74 ? -0.408 -0.614 -1.033 1.00 94.75 74 GLU A N 1
ATOM 588 C CA . GLU A 1 74 ? -0.620 -0.322 0.390 1.00 94.75 74 GLU A CA 1
ATOM 589 C C . GLU A 1 74 ? -1.562 0.872 0.566 1.00 94.75 74 GLU A C 1
ATOM 591 O O . GLU A 1 74 ? -2.542 0.782 1.302 1.00 94.75 74 GLU A O 1
ATOM 596 N N . SER A 1 75 ? -1.332 1.963 -0.176 1.00 92.75 75 SER A N 1
ATOM 597 C CA . SER A 1 75 ? -2.183 3.158 -0.099 1.00 92.75 75 SER A CA 1
ATOM 598 C C . SER A 1 75 ? -3.619 2.874 -0.550 1.00 92.75 75 SER A C 1
ATOM 600 O O . SER A 1 75 ? -4.564 3.349 0.074 1.00 92.75 75 SER A O 1
ATOM 602 N N . GLN A 1 76 ? -3.790 2.109 -1.633 1.00 93.81 76 GLN A N 1
ATOM 603 C CA . GLN A 1 76 ? -5.108 1.726 -2.149 1.00 93.81 76 GLN A CA 1
ATOM 604 C C . GLN A 1 76 ? -5.844 0.797 -1.182 1.00 93.81 76 GLN A C 1
ATOM 606 O O . GLN A 1 76 ? -7.018 1.015 -0.909 1.00 93.81 76 GLN A O 1
ATOM 611 N N . MET A 1 77 ? -5.161 -0.208 -0.626 1.00 94.69 77 MET A N 1
ATOM 612 C CA . MET A 1 77 ? -5.760 -1.104 0.362 1.00 94.69 77 MET A CA 1
ATOM 613 C C . MET A 1 77 ? -6.181 -0.341 1.619 1.00 94.69 77 MET A C 1
ATOM 615 O O . MET A 1 77 ? -7.295 -0.534 2.096 1.00 94.69 77 MET A O 1
ATOM 619 N N . ALA A 1 78 ? -5.319 0.541 2.133 1.00 92.69 78 ALA A N 1
ATOM 620 C CA . ALA A 1 78 ? -5.645 1.366 3.288 1.00 92.69 78 ALA A CA 1
ATOM 621 C C . ALA A 1 78 ? -6.898 2.212 3.027 1.00 92.69 78 ALA A C 1
ATOM 623 O O . ALA A 1 78 ? -7.831 2.166 3.821 1.00 92.69 78 ALA A O 1
ATOM 624 N N . LEU A 1 79 ? -6.961 2.910 1.887 1.00 92.50 79 LEU A N 1
ATOM 625 C CA . LEU A 1 79 ? -8.129 3.708 1.513 1.00 92.50 79 LEU A CA 1
ATOM 626 C C . LEU A 1 79 ? -9.401 2.856 1.398 1.00 92.50 79 LEU A C 1
ATOM 628 O O . LEU A 1 79 ? -10.439 3.231 1.933 1.00 92.50 79 LEU A O 1
ATOM 632 N N . ASP A 1 80 ? -9.322 1.703 0.735 1.00 92.25 80 ASP A N 1
ATOM 633 C CA . ASP A 1 80 ? -10.466 0.809 0.552 1.00 92.25 80 ASP A CA 1
ATOM 634 C C . ASP A 1 80 ? -11.028 0.297 1.882 1.00 92.25 80 ASP A C 1
ATOM 636 O O . ASP A 1 80 ? -12.240 0.126 2.008 1.00 92.25 80 ASP A O 1
ATOM 640 N N . VAL A 1 81 ? -10.160 0.003 2.853 1.00 91.12 81 VAL A N 1
ATOM 641 C CA . VAL A 1 81 ? -10.582 -0.461 4.180 1.00 91.12 81 VAL A CA 1
ATOM 642 C C . VAL A 1 81 ? -11.130 0.702 5.006 1.00 91.12 81 VAL A C 1
ATOM 644 O O . VAL A 1 81 ? -12.167 0.536 5.643 1.00 91.12 81 VAL A O 1
ATOM 647 N N . LEU A 1 82 ? -10.505 1.884 4.939 1.00 89.56 82 LEU A N 1
ATOM 648 C CA . LEU A 1 82 ? -11.005 3.101 5.588 1.00 89.56 82 LEU A CA 1
ATOM 649 C C . LEU A 1 82 ? -12.403 3.482 5.084 1.00 89.56 82 LEU A C 1
ATOM 651 O O . LEU A 1 82 ? -13.290 3.750 5.880 1.00 89.56 82 LEU A O 1
ATOM 655 N N . CYS A 1 83 ? -12.644 3.434 3.772 1.00 86.56 83 CYS A N 1
ATOM 656 C CA . CYS A 1 83 ? -13.955 3.749 3.198 1.00 86.56 83 CYS A CA 1
ATOM 657 C C . CYS A 1 83 ? -15.054 2.736 3.556 1.00 86.56 83 CYS A C 1
ATOM 659 O O . CYS A 1 83 ? -16.231 3.037 3.387 1.00 86.56 83 CYS A O 1
ATOM 661 N N . LYS A 1 84 ? -14.693 1.522 3.987 1.00 84.56 84 LYS A N 1
ATOM 662 C CA . LYS A 1 84 ? -15.649 0.472 4.375 1.00 84.56 84 LYS A CA 1
ATOM 663 C C . LYS A 1 84 ? -15.915 0.422 5.873 1.00 84.56 84 LYS A C 1
ATOM 665 O O . LYS A 1 84 ? -16.829 -0.284 6.290 1.00 84.56 84 LYS A O 1
ATOM 670 N N . SER A 1 85 ? -15.074 1.070 6.669 1.00 77.19 85 SER A N 1
ATOM 671 C CA . SER A 1 85 ? -15.045 0.897 8.110 1.00 77.19 85 SER A CA 1
ATOM 672 C C . SER A 1 85 ? -15.112 2.267 8.770 1.00 77.19 85 SER A C 1
ATOM 674 O O . SER A 1 85 ? -14.119 2.985 8.818 1.00 77.19 85 SER A O 1
ATOM 676 N N . ASP A 1 86 ? -16.279 2.608 9.312 1.00 67.75 86 ASP A N 1
ATOM 677 C CA . ASP A 1 86 ? -16.587 3.941 9.859 1.00 67.75 86 ASP A CA 1
ATOM 678 C C . ASP A 1 86 ? -15.806 4.303 11.139 1.00 67.75 86 ASP A C 1
ATOM 680 O O . ASP A 1 86 ? -16.060 5.332 11.755 1.00 67.75 86 ASP A O 1
ATOM 684 N N . SER A 1 87 ? -14.890 3.446 11.603 1.00 70.56 87 SER A N 1
ATOM 685 C CA . SER A 1 87 ? -14.327 3.546 12.954 1.00 70.56 87 SER A CA 1
ATOM 686 C C . SER A 1 87 ? -12.838 3.224 13.059 1.00 70.56 87 SER A C 1
ATOM 688 O O . SER A 1 87 ? -12.385 2.833 14.130 1.00 70.56 87 SER A O 1
ATOM 690 N N . VAL A 1 88 ? -12.041 3.348 11.996 1.00 76.19 88 VAL A N 1
ATOM 691 C CA . VAL A 1 88 ? -10.578 3.184 12.117 1.00 76.19 88 VAL A CA 1
ATOM 692 C C . VAL A 1 88 ? -9.972 4.430 12.765 1.00 76.19 88 VAL A C 1
ATOM 694 O O . VAL A 1 88 ? -10.032 5.512 12.198 1.00 76.19 88 VAL A O 1
ATOM 697 N N . HIS A 1 89 ? -9.348 4.266 13.934 1.00 81.81 89 HIS A N 1
ATOM 698 C CA . HIS A 1 89 ? -8.753 5.375 14.689 1.00 81.81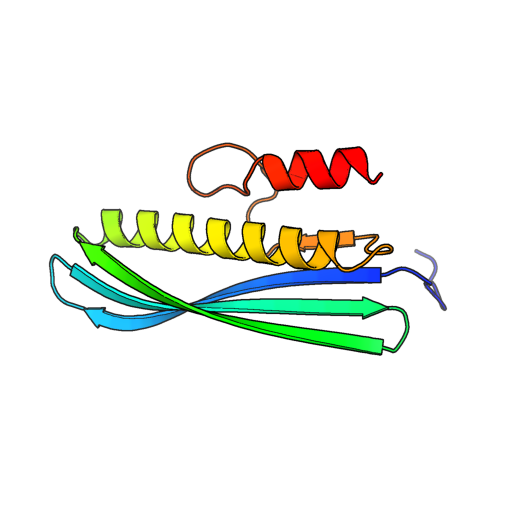 89 HIS A CA 1
ATOM 699 C C . HIS A 1 89 ? -7.275 5.578 14.347 1.00 81.81 89 HIS A C 1
ATOM 701 O O . HIS A 1 89 ? -6.778 6.702 14.319 1.00 81.81 89 HIS A O 1
ATOM 707 N N . TYR A 1 90 ? -6.562 4.484 14.077 1.00 87.81 90 TYR A N 1
ATOM 708 C CA . TYR A 1 90 ? -5.134 4.514 13.787 1.00 87.81 90 TYR A CA 1
ATOM 709 C C . TYR A 1 90 ? -4.800 3.644 12.582 1.00 87.81 90 TYR A C 1
ATOM 711 O O . TYR A 1 90 ? -5.145 2.464 12.543 1.00 87.81 90 TYR A O 1
ATOM 719 N N . LEU A 1 91 ? -4.076 4.225 11.625 1.00 90.38 91 LEU A N 1
ATOM 720 C CA . LEU A 1 91 ? -3.549 3.541 10.449 1.00 90.38 91 LEU A CA 1
ATOM 721 C C . LEU A 1 91 ? -2.026 3.396 10.563 1.00 90.38 91 LEU A C 1
ATOM 723 O O . LEU A 1 91 ? -1.299 4.387 10.619 1.00 90.38 91 LEU A O 1
ATOM 727 N N . PHE A 1 92 ? -1.550 2.157 10.533 1.00 91.75 92 PHE A N 1
ATOM 728 C CA . PHE A 1 92 ? -0.144 1.791 10.461 1.00 91.75 92 PHE A CA 1
ATOM 729 C C . PHE A 1 92 ? 0.207 1.344 9.045 1.00 91.75 92 PHE A C 1
ATOM 731 O O . PHE A 1 92 ? -0.425 0.450 8.479 1.00 91.75 92 PHE A O 1
ATOM 738 N N . LEU A 1 93 ? 1.244 1.959 8.489 1.00 91.19 93 LEU A N 1
ATOM 739 C CA . LEU A 1 93 ? 1.768 1.648 7.167 1.00 91.19 93 LEU A CA 1
ATOM 740 C C . LEU A 1 93 ? 3.224 1.205 7.303 1.00 91.19 93 LEU A C 1
ATOM 742 O O . LEU A 1 93 ? 3.997 1.868 8.000 1.00 91.19 93 LEU A O 1
ATOM 746 N N . ASP A 1 94 ? 3.602 0.112 6.639 1.00 84.50 94 ASP A N 1
ATOM 747 C CA . ASP A 1 94 ? 4.989 -0.364 6.643 1.00 84.50 94 ASP A CA 1
ATOM 748 C C . ASP A 1 94 ? 5.854 0.454 5.672 1.00 84.50 94 ASP A C 1
ATOM 750 O O . ASP A 1 94 ? 5.989 0.148 4.486 1.00 84.50 94 ASP A O 1
ATOM 754 N N . GLY A 1 95 ? 6.420 1.560 6.159 1.00 80.31 95 GLY A N 1
ATOM 755 C CA . GLY A 1 95 ? 7.274 2.400 5.332 1.00 80.31 95 GLY A CA 1
ATOM 756 C C . GLY A 1 95 ? 7.590 3.782 5.903 1.00 80.31 95 GLY A C 1
ATOM 757 O O . GLY A 1 95 ? 7.288 4.090 7.056 1.00 80.31 95 GLY A O 1
ATOM 758 N N . PRO A 1 96 ? 8.235 4.644 5.097 1.00 72.44 96 PRO A N 1
ATOM 759 C CA . PRO A 1 96 ? 8.566 6.005 5.503 1.00 72.44 96 PRO A CA 1
ATOM 760 C C . PRO A 1 96 ? 7.299 6.829 5.773 1.00 72.44 96 PRO A C 1
ATOM 762 O O . PRO A 1 96 ? 6.357 6.812 4.986 1.00 72.44 96 PRO A O 1
ATOM 765 N N . SER A 1 97 ? 7.316 7.629 6.839 1.00 65.94 97 SER A N 1
ATOM 766 C CA . SER A 1 97 ? 6.172 8.399 7.358 1.00 65.94 97 SER A CA 1
ATOM 767 C C . SER A 1 97 ? 5.752 9.618 6.519 1.00 65.94 97 SER A C 1
ATOM 769 O O . SER A 1 97 ? 5.013 10.478 6.994 1.00 65.94 97 SER A O 1
ATOM 771 N N . PHE A 1 98 ? 6.217 9.732 5.272 1.00 76.56 98 PHE A N 1
ATOM 772 C CA . PHE A 1 98 ? 6.009 10.919 4.443 1.00 76.56 98 PHE A CA 1
ATOM 773 C C . PHE A 1 98 ? 5.069 10.640 3.269 1.00 76.56 98 PHE A C 1
ATOM 775 O O . PHE A 1 98 ? 5.213 9.640 2.563 1.00 76.56 98 PHE A O 1
ATOM 782 N N . PHE A 1 99 ? 4.174 11.592 3.006 1.00 80.19 99 PHE A N 1
ATOM 783 C CA . PHE A 1 99 ? 3.287 11.612 1.843 1.00 80.19 99 PHE A CA 1
ATOM 784 C C . PHE A 1 99 ? 3.869 12.492 0.729 1.00 80.19 99 PHE A C 1
ATOM 786 O O . PHE A 1 99 ? 4.620 13.430 0.996 1.00 80.19 99 PHE A O 1
ATOM 793 N N . GLY A 1 100 ? 3.526 12.195 -0.527 1.00 72.50 100 GLY A N 1
ATOM 794 C CA . GLY A 1 100 ? 3.863 13.054 -1.669 1.00 72.50 100 GLY A CA 1
ATOM 795 C C . GLY A 1 100 ? 5.328 12.960 -2.124 1.00 72.50 100 GLY A C 1
ATOM 796 O O . GLY A 1 100 ? 6.257 13.500 -1.513 1.00 72.50 100 GLY A O 1
ATOM 797 N N . GLY A 1 101 ? 5.546 12.261 -3.241 1.00 72.25 101 GLY A N 1
ATOM 798 C CA . GLY A 1 101 ? 6.840 12.114 -3.915 1.00 72.25 101 GLY A CA 1
ATOM 799 C C . GLY A 1 101 ? 7.104 10.683 -4.391 1.00 72.25 101 GLY A C 1
ATOM 800 O O . GLY A 1 101 ? 6.264 9.798 -4.243 1.00 72.25 101 GLY A O 1
ATOM 801 N N . LYS A 1 102 ? 8.282 10.440 -4.981 1.00 68.25 102 LYS A N 1
ATOM 802 C CA . LYS A 1 102 ? 8.671 9.093 -5.433 1.00 68.25 102 LYS A CA 1
ATOM 803 C C . LYS A 1 102 ? 8.813 8.161 -4.226 1.00 68.25 102 LYS A C 1
ATOM 805 O O . LYS A 1 102 ? 9.546 8.506 -3.301 1.00 68.25 102 LYS A O 1
ATOM 810 N N . ARG A 1 103 ? 8.194 6.970 -4.280 1.00 67.50 103 ARG A N 1
ATOM 811 C CA . ARG A 1 103 ? 8.289 5.920 -3.236 1.00 67.50 103 ARG A CA 1
ATOM 812 C C . ARG A 1 103 ? 7.746 6.355 -1.865 1.00 67.50 103 ARG A C 1
ATOM 814 O O . ARG A 1 103 ? 8.276 5.953 -0.833 1.00 67.50 103 ARG A O 1
ATOM 821 N N . LYS A 1 104 ? 6.723 7.207 -1.871 1.00 84.00 104 LYS A N 1
ATOM 822 C CA . LYS A 1 104 ? 6.042 7.742 -0.686 1.00 84.00 104 LYS A CA 1
ATOM 823 C C . LYS A 1 104 ? 4.547 7.477 -0.778 1.00 84.00 104 LYS A C 1
ATOM 825 O O . LYS A 1 104 ? 4.024 7.359 -1.891 1.00 84.00 104 LYS A O 1
ATOM 830 N N . PHE A 1 105 ? 3.876 7.407 0.369 1.00 84.62 105 PHE A N 1
ATOM 831 C CA . PHE A 1 105 ? 2.436 7.164 0.414 1.00 84.62 105 PHE A CA 1
ATOM 832 C C . PHE A 1 105 ? 1.667 8.239 -0.359 1.00 84.62 105 PHE A C 1
ATOM 834 O O . PHE A 1 105 ? 2.095 9.398 -0.479 1.00 84.62 105 PHE A O 1
ATOM 841 N N . ARG A 1 106 ? 0.550 7.823 -0.962 1.00 86.44 106 ARG A N 1
ATOM 842 C CA . ARG A 1 106 ? -0.226 8.678 -1.865 1.00 86.44 106 ARG A CA 1
ATOM 843 C C . ARG A 1 106 ? -0.972 9.754 -1.070 1.00 86.44 106 ARG A C 1
ATOM 845 O O . ARG A 1 106 ? -1.510 9.476 -0.005 1.00 86.44 106 ARG A O 1
ATOM 852 N N . THR A 1 107 ? -1.012 10.982 -1.589 1.00 86.44 107 THR A N 1
ATOM 853 C CA . THR A 1 107 ? -1.579 12.147 -0.880 1.00 86.44 107 THR A CA 1
ATOM 854 C C . THR A 1 107 ? -3.071 12.016 -0.604 1.00 86.44 107 THR A C 1
ATOM 856 O O . THR A 1 107 ? -3.517 12.477 0.439 1.00 86.44 107 THR A O 1
ATOM 859 N N . PHE A 1 108 ? -3.811 11.295 -1.454 1.00 84.88 108 PHE A N 1
ATOM 860 C CA . PHE A 1 108 ? -5.228 11.008 -1.217 1.00 84.88 108 PHE A CA 1
ATOM 861 C C . PHE A 1 108 ? -5.474 10.313 0.130 1.00 84.88 108 PHE A C 1
ATOM 863 O O . PHE A 1 108 ? -6.522 10.494 0.738 1.00 84.88 108 PHE A O 1
ATOM 870 N N . LEU A 1 109 ? -4.509 9.519 0.615 1.00 85.12 109 LEU A N 1
ATOM 871 C CA . LEU A 1 109 ? -4.637 8.811 1.885 1.00 85.12 109 LEU A CA 1
ATOM 872 C C . LEU A 1 109 ? -4.520 9.793 3.053 1.00 85.12 109 LEU A C 1
ATOM 874 O O . LEU A 1 109 ? -5.299 9.723 3.995 1.00 85.12 109 LEU A O 1
ATOM 878 N N . TYR A 1 110 ? -3.596 10.751 2.952 1.00 85.62 110 TYR A N 1
ATOM 879 C CA . TYR A 1 110 ? -3.481 11.844 3.916 1.00 85.62 110 TYR A CA 1
ATOM 880 C C . TYR A 1 110 ? -4.734 12.724 3.924 1.00 85.62 110 TYR A C 1
ATOM 882 O O . TYR A 1 110 ? -5.248 13.048 4.988 1.00 85.62 110 TYR A O 1
ATOM 890 N N . GLU A 1 111 ? -5.240 13.089 2.745 1.00 86.12 111 GLU A N 1
ATOM 891 C CA . GLU A 1 111 ? -6.449 13.906 2.603 1.00 86.12 111 GLU A CA 1
ATOM 892 C C . GLU A 1 111 ? -7.669 13.223 3.226 1.00 86.12 111 GLU A C 1
ATOM 894 O O . GLU A 1 111 ? -8.413 13.873 3.957 1.00 86.12 111 GLU A O 1
ATOM 899 N N . LYS A 1 112 ? -7.831 11.910 3.011 1.00 84.62 112 LYS A N 1
ATOM 900 C CA . LYS A 1 112 ? -8.907 11.129 3.629 1.00 84.62 112 LYS A CA 1
ATOM 901 C C . LYS A 1 112 ? -8.780 11.094 5.153 1.00 84.62 112 LYS A C 1
ATOM 903 O O . LYS A 1 112 ? -9.726 11.461 5.838 1.00 84.62 112 LYS A O 1
ATOM 908 N N . CYS A 1 113 ? -7.604 10.748 5.680 1.00 82.88 113 CYS A N 1
ATOM 909 C CA . CYS A 1 113 ? -7.383 10.721 7.129 1.00 82.88 113 CYS A CA 1
ATOM 910 C C . CYS A 1 113 ? -7.563 12.100 7.783 1.00 82.88 113 CYS A C 1
ATOM 912 O O . CYS A 1 113 ? -7.999 12.177 8.923 1.00 82.88 113 CYS A O 1
ATOM 914 N N . LYS A 1 114 ? -7.232 13.191 7.079 1.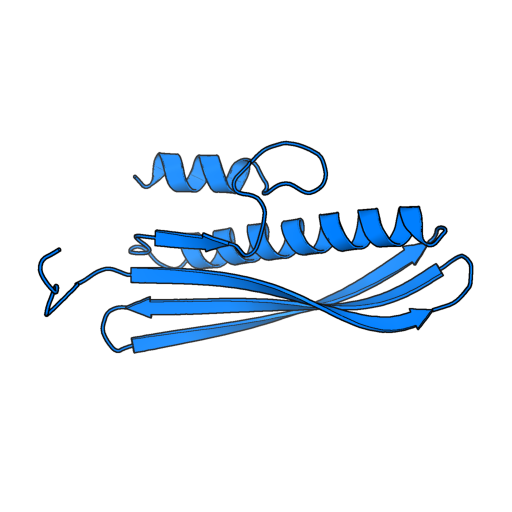00 83.94 114 LYS A N 1
ATOM 915 C CA . LYS A 1 114 ? -7.443 14.562 7.563 1.00 83.94 114 LYS A CA 1
ATOM 916 C C . LYS A 1 114 ? -8.922 14.964 7.573 1.00 83.94 114 LYS A C 1
ATOM 918 O O . LYS A 1 114 ? -9.295 15.808 8.372 1.00 83.94 114 LYS A O 1
ATOM 923 N N . ALA A 1 115 ? -9.734 14.439 6.658 1.00 79.12 115 ALA A N 1
ATOM 924 C CA . ALA A 1 115 ? -11.164 14.738 6.611 1.00 79.12 115 ALA A CA 1
ATOM 925 C C . ALA A 1 115 ? -11.959 13.990 7.694 1.00 79.12 115 ALA A C 1
ATOM 927 O O . ALA A 1 115 ? -12.989 14.491 8.135 1.00 79.12 115 ALA A O 1
ATOM 928 N N . ASP A 1 116 ? -11.482 12.809 8.096 1.00 71.19 116 ASP A N 1
ATOM 929 C CA . ASP A 1 116 ? -12.154 11.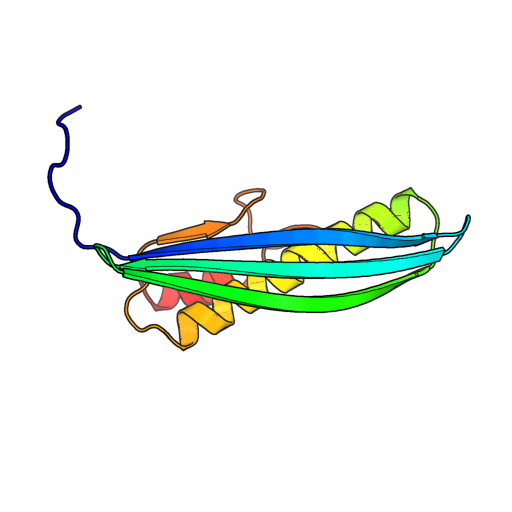937 9.066 1.00 71.19 116 ASP A CA 1
ATOM 930 C C . ASP A 1 116 ? -11.733 12.199 10.533 1.00 71.19 116 ASP A C 1
ATOM 932 O O . ASP A 1 116 ? -12.347 11.640 11.442 1.00 71.19 116 ASP A O 1
ATOM 936 N N . GLY A 1 117 ? -10.695 13.013 10.773 1.00 58.84 117 GLY A N 1
ATOM 937 C CA . GLY A 1 117 ? -10.163 13.355 12.106 1.00 58.84 117 GLY A CA 1
ATOM 938 C C . GLY A 1 117 ? -10.439 14.792 12.522 1.00 58.84 117 GLY A C 1
ATOM 939 O O . GLY A 1 117 ? -10.584 15.011 13.745 1.00 58.84 117 GLY A O 1
#

Foldseek 3Di:
DDDDPDDFAKEKEKFKDKDWPDDDQFKTKIKIKIKMWMDGGPDIDIDIDIDIDIDGGGPVRVVQVVLQVRLVSRLVVLVVVCVVDLTHPYYHYPDDPDEDDRSHHDVVSVVSVVVSD

Radius of gyration: 16.59 Å; chains: 1; bounding box: 35×30×52 Å

Sequence (117 aa):
MTKMETYDGNFLAVDCSTRTLKRANNWGVYLMRVAYASVSGKKVDWGHRERMCTVVGDSHARRGLLQDRRVELESQMALDVLCKSDSVHYLFLDGPSFFGGKRKFRTFLYEKCKADG

pLDDT: mean 87.56, std 9.52, range [48.72, 97.75]

Secondary structure (DSSP, 8-state):
-PPPS----EEEEEEEEEEEEEE-SSEEEEEEEEEEEEEETTEEEEEEEEEEEEEES-HHHHHHHHHHHHHHHHHHHHHHHHTT-TT--EEEESS-S-BSSTTSB-HHHHHHHHHH-